Protein AF-A0A2T4UHJ2-F1 (afdb_monomer_lite)

Foldseek 3Di:
DVLLVVLLVQLQVLLVVLVVCLVVVVLVSSVVSLVSSVVSVVVSVVCVVVDDPVRCVVSVVSNVVSVVSSVVSVVSRDDDDDPPDDDDDDDPPPPDDPPDDDDDDDDDDDDDD

Secondary structure (DSSP, 8-state):
-HHHHHHHHHHHHHHHHHHHHHHTT-HHHHHHHHHHHHHHHHHHHHHGGGS-HHHHHHHHHHHHHHHHHHHHHHHHSPPPPP---------TT--------------------

Structure (mmCIF, N/CA/C/O backbone):
data_AF-A0A2T4UHJ2-F1
#
_entry.id   AF-A0A2T4UHJ2-F1
#
loop_
_atom_site.group_PDB
_atom_site.id
_atom_site.type_symbol
_atom_site.label_atom_id
_atom_site.label_alt_id
_atom_site.label_comp_id
_atom_site.label_asym_id
_atom_site.label_entity_id
_atom_site.label_seq_id
_atom_site.pdbx_PDB_ins_code
_atom_site.Cartn_x
_atom_site.Cartn_y
_atom_site.Cartn_z
_atom_site.occupancy
_atom_site.B_iso_or_equiv
_atom_site.auth_seq_id
_atom_site.auth_comp_id
_atom_site.auth_asym_id
_atom_site.auth_atom_id
_atom_site.pdbx_PDB_model_num
ATOM 1 N N . MET A 1 1 ? 5.054 -1.444 -19.481 1.00 73.38 1 MET A N 1
ATOM 2 C CA . MET A 1 1 ? 5.129 -0.157 -18.750 1.00 73.38 1 MET A CA 1
ATOM 3 C C . MET A 1 1 ? 3.763 0.328 -18.269 1.00 73.38 1 MET A C 1
ATOM 5 O O . MET A 1 1 ? 3.573 0.368 -17.064 1.00 73.38 1 MET A O 1
ATOM 9 N N . ASP A 1 2 ? 2.818 0.675 -19.156 1.00 89.62 2 ASP A N 1
ATOM 10 C CA . ASP A 1 2 ? 1.514 1.264 -18.770 1.00 89.62 2 ASP A CA 1
ATOM 11 C C . ASP A 1 2 ? 0.746 0.419 -17.734 1.00 89.62 2 ASP A C 1
ATOM 13 O O . ASP A 1 2 ? 0.327 0.928 -16.699 1.00 89.62 2 ASP A O 1
ATOM 17 N N . ALA A 1 3 ? 0.683 -0.901 -17.935 1.00 93.19 3 ALA A N 1
ATOM 18 C CA . ALA A 1 3 ? 0.075 -1.826 -16.976 1.00 93.19 3 ALA A CA 1
ATOM 19 C C . ALA A 1 3 ? 0.744 -1.805 -15.584 1.00 93.19 3 ALA A C 1
ATOM 21 O O . ALA A 1 3 ? 0.061 -1.883 -14.570 1.00 93.19 3 ALA A O 1
ATOM 22 N N . HIS A 1 4 ? 2.069 -1.652 -15.512 1.00 94.81 4 HIS A N 1
ATOM 23 C CA . HIS A 1 4 ? 2.803 -1.628 -14.239 1.00 94.81 4 HIS A CA 1
ATOM 24 C C . HIS A 1 4 ? 2.575 -0.322 -13.474 1.00 94.81 4 HIS A C 1
ATOM 26 O O . HIS A 1 4 ? 2.462 -0.328 -12.251 1.00 94.81 4 HIS A O 1
ATOM 32 N N . LEU A 1 5 ? 2.471 0.798 -14.195 1.00 94.31 5 LEU A N 1
ATOM 33 C CA . LEU A 1 5 ? 2.107 2.083 -13.601 1.00 94.31 5 LEU A CA 1
ATOM 34 C C . LEU A 1 5 ? 0.663 2.073 -13.098 1.00 94.31 5 LEU A C 1
ATOM 36 O O . LEU A 1 5 ? 0.402 2.616 -12.030 1.00 94.31 5 LEU A O 1
ATOM 40 N N . LYS A 1 6 ? -0.248 1.411 -13.820 1.00 95.75 6 LYS A N 1
ATOM 41 C CA . LYS A 1 6 ? -1.633 1.209 -13.377 1.00 95.75 6 LYS A CA 1
ATOM 42 C C . LYS A 1 6 ? -1.709 0.415 -12.077 1.00 95.75 6 LYS A C 1
ATOM 44 O O . LYS A 1 6 ? -2.341 0.897 -11.150 1.00 95.75 6 LYS A O 1
ATOM 49 N N . LEU A 1 7 ? -0.998 -0.711 -11.971 1.00 95.88 7 LEU A N 1
ATOM 50 C CA . LEU A 1 7 ? -0.929 -1.488 -10.723 1.00 95.88 7 LEU A CA 1
ATOM 51 C C . LEU A 1 7 ? -0.408 -0.649 -9.549 1.00 95.88 7 LEU A C 1
ATOM 53 O O . LEU A 1 7 ? -0.932 -0.720 -8.441 1.00 95.88 7 LEU A O 1
ATOM 57 N N . LEU A 1 8 ? 0.616 0.175 -9.786 1.00 95.56 8 LEU A N 1
ATOM 58 C CA . LEU A 1 8 ? 1.155 1.038 -8.739 1.00 95.56 8 LEU A CA 1
ATOM 59 C C . LEU A 1 8 ? 0.179 2.158 -8.340 1.00 95.56 8 LEU A C 1
ATOM 61 O O . LEU A 1 8 ? 0.073 2.485 -7.159 1.00 95.56 8 LEU A O 1
ATOM 65 N N . ALA A 1 9 ? -0.525 2.741 -9.311 1.00 96.62 9 ALA A N 1
ATOM 66 C CA . ALA A 1 9 ? -1.543 3.757 -9.067 1.00 96.62 9 ALA A CA 1
ATOM 67 C C . ALA A 1 9 ? -2.752 3.180 -8.318 1.00 96.62 9 ALA A C 1
ATOM 69 O O . ALA A 1 9 ? -3.243 3.813 -7.389 1.00 96.62 9 ALA A O 1
ATOM 70 N N . GLU A 1 10 ? -3.186 1.972 -8.676 1.00 97.31 10 GLU A N 1
ATOM 71 C CA . GLU A 1 10 ? -4.256 1.239 -7.999 1.00 97.31 10 GLU A CA 1
ATOM 72 C C . GLU A 1 10 ? -3.893 0.956 -6.540 1.00 97.31 10 GLU A C 1
ATOM 74 O O . GLU A 1 10 ? -4.653 1.319 -5.646 1.00 97.31 10 GLU A O 1
ATOM 79 N N . ALA A 1 11 ? -2.688 0.438 -6.275 1.00 97.62 11 ALA A N 1
ATOM 80 C CA . ALA A 1 11 ? -2.204 0.263 -4.906 1.00 97.62 11 ALA A CA 1
ATOM 81 C C . ALA A 1 11 ? -2.208 1.587 -4.122 1.00 97.62 11 ALA A C 1
ATOM 83 O O . ALA A 1 11 ? -2.665 1.639 -2.982 1.00 97.62 11 ALA A O 1
ATOM 84 N N . GLY A 1 12 ? -1.724 2.673 -4.735 1.00 97.56 12 GLY A N 1
ATOM 85 C CA . GLY A 1 12 ? -1.703 3.998 -4.113 1.00 97.56 12 GLY A CA 1
ATOM 86 C C . GLY A 1 12 ? -3.095 4.549 -3.792 1.00 97.56 12 GLY A C 1
ATOM 87 O O . GLY A 1 12 ? -3.274 5.139 -2.727 1.00 97.56 12 GLY A O 1
ATOM 88 N N . LEU A 1 13 ? -4.068 4.336 -4.682 1.00 98.31 13 LEU A N 1
ATOM 89 C CA . LEU A 1 13 ? -5.464 4.718 -4.470 1.00 98.31 13 LEU A CA 1
ATOM 90 C C . LEU A 1 13 ? -6.056 3.958 -3.281 1.00 98.31 13 LEU A C 1
ATOM 92 O O . LEU A 1 13 ? -6.575 4.579 -2.361 1.00 98.31 13 LEU A O 1
ATOM 96 N N . LYS A 1 14 ? -5.888 2.633 -3.258 1.00 98.50 14 LYS A N 1
ATOM 97 C CA . LYS A 1 14 ? -6.406 1.766 -2.194 1.00 98.50 14 LYS A CA 1
ATOM 98 C C . LYS A 1 14 ? -5.826 2.088 -0.824 1.00 98.50 14 LYS A C 1
ATOM 100 O O . LYS A 1 14 ? -6.543 2.078 0.170 1.00 98.50 14 LYS A O 1
ATOM 105 N N . ILE A 1 15 ? -4.546 2.449 -0.767 1.00 98.31 15 ILE A N 1
ATOM 106 C CA . ILE A 1 15 ? -3.917 2.922 0.472 1.00 98.31 15 ILE A CA 1
ATOM 107 C C . ILE A 1 15 ? -4.517 4.258 0.923 1.00 98.31 15 ILE A C 1
ATOM 109 O O . ILE A 1 15 ? -4.726 4.439 2.116 1.00 98.31 15 ILE A O 1
ATOM 113 N N . GLY A 1 16 ? -4.808 5.178 -0.003 1.00 98.25 16 GLY A N 1
ATOM 114 C CA . GLY A 1 16 ? -5.492 6.435 0.321 1.00 98.25 16 GLY A CA 1
ATOM 115 C C . GLY A 1 16 ? -6.892 6.200 0.892 1.00 98.25 16 GLY A C 1
ATOM 116 O O . GLY A 1 16 ? -7.196 6.694 1.972 1.00 98.25 16 GLY A O 1
ATOM 117 N N . GLU A 1 17 ? -7.694 5.365 0.229 1.00 98.56 17 GLU A N 1
ATOM 118 C CA . GLU A 1 17 ? -9.020 4.955 0.716 1.00 98.56 17 GLU A CA 1
ATOM 119 C C . GLU A 1 17 ? -8.917 4.282 2.101 1.00 98.56 17 GLU A C 1
ATOM 121 O O . GLU A 1 17 ? -9.732 4.525 2.991 1.00 98.56 17 GLU A O 1
ATOM 126 N N . ALA A 1 18 ? -7.886 3.456 2.327 1.00 98.25 18 ALA A N 1
ATOM 127 C CA . ALA A 1 18 ? -7.668 2.805 3.616 1.00 98.25 18 ALA A CA 1
ATOM 128 C C . ALA A 1 18 ? -7.289 3.804 4.717 1.00 98.25 18 ALA A C 1
ATOM 130 O O . ALA A 1 18 ? -7.739 3.664 5.852 1.00 98.25 18 ALA A O 1
ATOM 131 N N . GLU A 1 19 ? -6.456 4.798 4.405 1.00 98.25 19 GLU A N 1
ATOM 132 C CA . GLU A 1 19 ? -6.094 5.881 5.324 1.00 98.25 19 GLU A CA 1
ATOM 133 C C . GLU A 1 19 ? -7.330 6.699 5.734 1.00 98.25 19 GLU A C 1
ATOM 135 O O . GLU A 1 19 ? -7.497 6.964 6.924 1.00 98.25 19 GLU A O 1
ATOM 140 N N . GLU A 1 20 ? -8.230 7.006 4.795 1.00 98.44 20 GLU A N 1
ATOM 141 C CA . GLU A 1 20 ? -9.514 7.667 5.076 1.00 98.44 20 GLU A CA 1
ATOM 142 C C . GLU A 1 20 ? -10.407 6.796 5.974 1.00 98.44 20 GLU A C 1
ATOM 144 O O . GLU A 1 20 ? -10.863 7.238 7.030 1.00 98.44 20 GLU A O 1
ATOM 149 N N . ALA A 1 21 ? -10.571 5.512 5.639 1.00 97.94 21 ALA A N 1
ATOM 150 C CA . ALA A 1 21 ? -11.339 4.575 6.457 1.00 97.94 21 ALA A CA 1
ATOM 151 C C . ALA A 1 21 ? -10.757 4.410 7.878 1.00 97.94 21 ALA A C 1
ATOM 153 O O . ALA A 1 21 ? -11.502 4.203 8.840 1.00 97.94 21 ALA A O 1
ATOM 154 N N . LEU A 1 22 ? -9.432 4.504 8.039 1.00 97.50 22 LEU A N 1
ATOM 155 C CA . LEU A 1 22 ? -8.767 4.507 9.346 1.00 97.50 22 LEU A CA 1
ATOM 156 C C . LEU A 1 22 ? -9.086 5.762 10.159 1.00 97.50 22 LEU A C 1
ATOM 158 O O . LEU A 1 22 ? -9.269 5.654 11.374 1.00 97.50 22 LEU A O 1
ATOM 162 N N . ASP A 1 23 ? -9.126 6.926 9.514 1.00 97.62 23 ASP A N 1
ATOM 163 C CA . ASP A 1 23 ? -9.474 8.197 10.156 1.00 97.62 23 ASP A CA 1
ATOM 164 C C . ASP A 1 23 ? -10.945 8.205 10.614 1.00 97.62 23 ASP A C 1
ATOM 166 O O . ASP A 1 23 ? -11.263 8.744 11.674 1.00 97.62 23 ASP A O 1
ATOM 170 N N . GLU A 1 24 ? -11.821 7.513 9.883 1.00 97.69 24 GLU A N 1
ATOM 171 C CA . GLU A 1 24 ? -13.233 7.306 10.233 1.00 97.69 24 GLU A CA 1
ATOM 172 C C . GLU A 1 24 ? -13.473 6.160 11.239 1.00 97.69 24 GLU A C 1
ATOM 174 O O . GLU A 1 24 ? -14.594 5.954 11.708 1.00 97.69 24 GLU A O 1
ATOM 179 N N . GLY A 1 25 ? -12.436 5.393 11.598 1.00 96.19 25 GLY A N 1
ATOM 180 C CA . GLY A 1 25 ? -12.540 4.253 12.519 1.00 96.19 25 GLY A CA 1
ATOM 181 C C . GLY A 1 25 ? -13.172 2.990 11.913 1.00 96.19 25 GLY A C 1
ATOM 182 O O . GLY A 1 25 ? -13.501 2.047 12.640 1.00 96.19 25 GLY A O 1
ATOM 183 N N . VAL A 1 26 ? -13.314 2.919 10.588 1.00 96.94 26 VAL A N 1
ATOM 184 C CA . VAL A 1 26 ? -13.891 1.784 9.851 1.00 96.94 26 VAL A CA 1
ATOM 185 C C . VAL A 1 26 ? -12.813 0.721 9.579 1.00 96.94 26 VAL A C 1
ATOM 187 O O . VAL A 1 26 ? -12.451 0.412 8.446 1.00 96.94 26 VAL A O 1
ATOM 190 N N . PHE A 1 27 ? -12.279 0.121 10.648 1.00 94.69 27 PHE A N 1
ATOM 191 C CA . PHE A 1 27 ? -11.091 -0.750 10.592 1.00 94.69 27 PHE A CA 1
ATOM 192 C C . PHE A 1 27 ? -11.230 -2.022 9.744 1.00 94.69 27 PHE A C 1
ATOM 194 O O . PHE A 1 27 ? -10.220 -2.576 9.306 1.00 94.69 27 PHE A O 1
ATOM 201 N N . THR A 1 28 ? -12.446 -2.541 9.562 1.00 95.12 28 THR A N 1
ATOM 202 C CA . THR A 1 28 ? -12.672 -3.700 8.682 1.00 95.12 28 THR A CA 1
ATOM 203 C C . THR A 1 28 ? -12.514 -3.290 7.226 1.00 95.12 28 THR A C 1
ATOM 205 O O . THR A 1 28 ? -11.708 -3.893 6.533 1.00 95.12 28 THR A O 1
ATOM 208 N N . HIS A 1 29 ? -13.173 -2.206 6.811 1.00 96.94 29 HIS A N 1
ATOM 209 C CA . HIS A 1 29 ? -13.058 -1.691 5.450 1.00 96.94 29 HIS A CA 1
ATOM 210 C C . HIS A 1 29 ? -11.627 -1.252 5.126 1.00 96.94 29 HIS A C 1
ATOM 212 O O . HIS A 1 29 ? -11.094 -1.613 4.082 1.00 96.94 29 HIS A O 1
ATOM 218 N N . ALA A 1 30 ? -10.963 -0.570 6.066 1.00 97.50 30 ALA A N 1
ATOM 219 C CA . ALA A 1 30 ? -9.552 -0.223 5.927 1.00 97.50 30 ALA A CA 1
ATOM 220 C C . ALA A 1 30 ? -8.661 -1.456 5.700 1.00 97.50 30 ALA A C 1
ATOM 222 O O . ALA A 1 30 ? -7.707 -1.386 4.934 1.00 97.50 30 ALA A O 1
ATOM 223 N N . ARG A 1 31 ? -8.958 -2.591 6.350 1.00 96.69 31 ARG A N 1
ATOM 224 C CA . ARG A 1 31 ? -8.215 -3.839 6.132 1.00 96.69 31 ARG A CA 1
ATOM 225 C C . ARG A 1 31 ? -8.460 -4.390 4.730 1.00 96.69 31 ARG A C 1
ATOM 227 O O . ARG A 1 31 ? -7.486 -4.685 4.054 1.00 96.69 31 ARG A O 1
ATOM 234 N N . ASP A 1 32 ? -9.715 -4.468 4.299 1.00 97.75 32 ASP A N 1
ATOM 235 C CA . ASP A 1 32 ? -10.067 -4.987 2.971 1.00 97.75 32 ASP A CA 1
ATOM 236 C C . ASP A 1 32 ? -9.372 -4.173 1.860 1.00 97.75 32 ASP A C 1
ATOM 238 O O . ASP A 1 32 ? -8.788 -4.729 0.933 1.00 97.75 32 ASP A O 1
ATOM 242 N N . LEU A 1 33 ? -9.327 -2.845 2.013 1.00 98.44 33 LEU A N 1
ATOM 243 C CA . LEU A 1 33 ? -8.621 -1.946 1.098 1.00 98.44 33 LEU A CA 1
ATOM 244 C C . LEU A 1 33 ? -7.098 -2.155 1.100 1.00 98.44 33 LEU A C 1
ATOM 246 O O . LEU A 1 33 ? -6.464 -2.098 0.045 1.00 98.44 33 LEU A O 1
ATOM 250 N N . LEU A 1 34 ? -6.487 -2.414 2.262 1.00 97.62 34 LEU A N 1
ATOM 251 C CA . LEU A 1 34 ? -5.059 -2.746 2.325 1.00 97.62 34 LEU A CA 1
ATOM 252 C C . LEU A 1 34 ? -4.753 -4.112 1.700 1.00 97.62 34 LEU A C 1
ATOM 254 O O . LEU A 1 34 ? -3.706 -4.245 1.067 1.00 97.62 34 LEU A O 1
ATOM 258 N N . ASP A 1 35 ? -5.656 -5.085 1.817 1.00 97.50 35 ASP A N 1
ATOM 259 C CA . ASP A 1 35 ? -5.520 -6.390 1.163 1.00 97.50 35 ASP A CA 1
ATOM 260 C C . ASP A 1 35 ? -5.602 -6.238 -0.374 1.00 97.50 35 ASP A C 1
ATOM 262 O O . ASP A 1 35 ? -4.801 -6.823 -1.109 1.00 97.50 35 ASP A O 1
ATOM 266 N N . GLU A 1 36 ? -6.500 -5.382 -0.883 1.00 97.88 36 GLU A N 1
ATOM 267 C CA . GLU A 1 36 ? -6.559 -5.014 -2.308 1.00 97.88 36 GLU A CA 1
ATOM 268 C C . GLU A 1 36 ? -5.264 -4.322 -2.778 1.00 97.88 36 GLU A C 1
ATOM 270 O O . GLU A 1 36 ? -4.712 -4.659 -3.832 1.00 97.88 36 GLU A O 1
A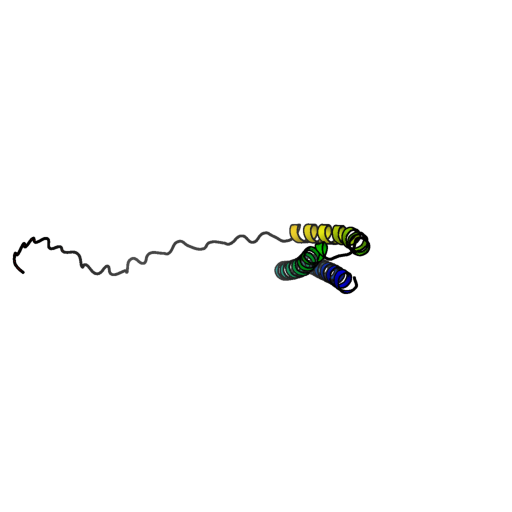TOM 275 N N . ALA A 1 37 ? -4.729 -3.390 -1.981 1.00 97.75 37 ALA A N 1
ATOM 276 C CA . ALA A 1 37 ? -3.454 -2.737 -2.277 1.00 97.75 37 ALA A CA 1
ATOM 277 C C . ALA A 1 37 ? -2.287 -3.738 -2.309 1.00 97.75 37 ALA A C 1
ATOM 279 O O . ALA A 1 37 ? -1.415 -3.662 -3.184 1.00 97.75 37 ALA A O 1
ATOM 280 N N . GLU A 1 38 ? -2.264 -4.694 -1.376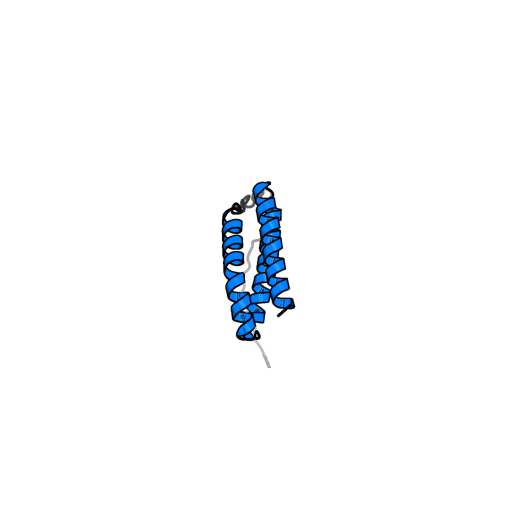 1.00 96.62 38 GLU A N 1
ATOM 281 C CA . GLU A 1 38 ? -1.263 -5.757 -1.334 1.00 96.62 38 GLU A CA 1
ATOM 282 C C . GLU A 1 38 ? -1.342 -6.646 -2.577 1.00 96.62 38 GLU A C 1
ATOM 284 O O . GLU A 1 38 ? -0.301 -6.952 -3.166 1.00 96.62 38 GLU A O 1
ATOM 289 N N . ALA A 1 39 ? -2.546 -6.996 -3.035 1.00 97.19 39 ALA A N 1
ATOM 290 C CA . ALA A 1 39 ? -2.735 -7.775 -4.255 1.00 97.19 39 ALA A CA 1
ATOM 291 C C . ALA A 1 39 ? -2.131 -7.071 -5.486 1.00 97.19 39 ALA A C 1
ATOM 293 O O . ALA A 1 39 ? -1.398 -7.696 -6.263 1.00 97.19 39 ALA A O 1
ATOM 294 N N . ALA A 1 40 ? -2.346 -5.760 -5.634 1.00 96.12 40 ALA A N 1
ATOM 295 C CA . ALA A 1 40 ? -1.758 -4.975 -6.721 1.00 96.12 40 ALA A CA 1
ATOM 296 C C . ALA A 1 40 ? -0.217 -4.905 -6.630 1.00 96.12 40 ALA A C 1
ATOM 298 O O . ALA A 1 40 ? 0.487 -5.093 -7.631 1.00 96.12 40 ALA A O 1
ATOM 299 N N . LEU A 1 41 ? 0.337 -4.711 -5.426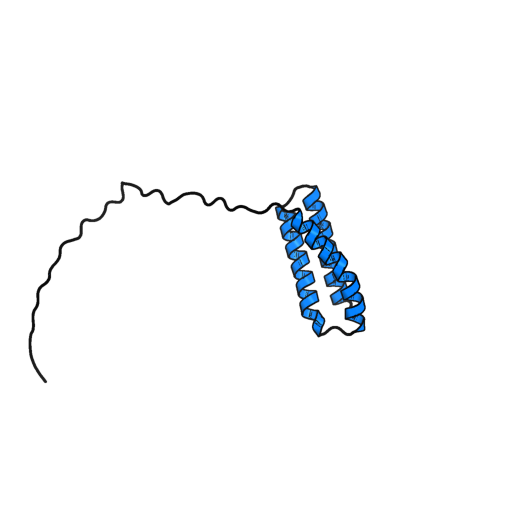 1.00 95.38 41 LEU A N 1
ATOM 300 C CA . LEU A 1 41 ? 1.789 -4.724 -5.195 1.00 95.38 41 LEU A CA 1
ATOM 301 C C . LEU A 1 41 ? 2.408 -6.112 -5.430 1.00 95.38 41 LEU A C 1
ATOM 303 O O . LEU A 1 41 ? 3.536 -6.216 -5.922 1.00 95.38 41 LEU A O 1
ATOM 307 N N . ALA A 1 42 ? 1.689 -7.183 -5.100 1.00 95.94 42 ALA A N 1
ATOM 308 C CA . ALA A 1 42 ? 2.109 -8.553 -5.356 1.00 95.94 42 ALA A CA 1
ATOM 309 C C . ALA A 1 42 ? 2.140 -8.852 -6.861 1.00 95.94 42 ALA A C 1
ATOM 311 O O . ALA A 1 42 ? 3.136 -9.393 -7.344 1.00 95.94 42 ALA A O 1
ATOM 312 N N . ALA A 1 43 ? 1.121 -8.427 -7.615 1.00 96.00 43 ALA A N 1
ATOM 313 C CA . ALA A 1 43 ? 1.106 -8.532 -9.074 1.00 96.00 43 ALA A CA 1
ATOM 314 C C . ALA A 1 43 ? 2.284 -7.772 -9.711 1.00 96.00 43 ALA A C 1
ATOM 316 O O . ALA A 1 43 ? 2.970 -8.293 -10.592 1.00 96.00 43 ALA A O 1
ATOM 317 N N . LEU A 1 44 ? 2.590 -6.573 -9.207 1.00 94.94 44 LEU A N 1
ATOM 318 C CA . LEU A 1 44 ? 3.741 -5.788 -9.654 1.00 94.94 44 LEU A CA 1
ATOM 319 C C . LEU A 1 44 ? 5.076 -6.495 -9.366 1.00 94.94 44 LEU A C 1
ATOM 321 O O . LEU A 1 44 ? 5.976 -6.493 -10.208 1.00 94.94 44 LEU A O 1
ATOM 325 N N . ARG A 1 45 ? 5.202 -7.126 -8.190 1.00 95.25 45 ARG A N 1
ATOM 326 C CA . ARG A 1 45 ? 6.380 -7.922 -7.813 1.00 95.25 45 ARG A CA 1
ATOM 327 C C . ARG A 1 45 ? 6.522 -9.169 -8.685 1.00 95.25 45 ARG A C 1
ATOM 329 O O . ARG A 1 45 ? 7.642 -9.503 -9.058 1.00 95.25 45 ARG A O 1
ATOM 336 N N . ALA A 1 46 ? 5.416 -9.825 -9.031 1.00 96.44 46 ALA A N 1
ATOM 337 C CA . ALA A 1 46 ? 5.415 -10.982 -9.919 1.00 96.44 46 ALA A CA 1
ATOM 338 C C . ALA A 1 46 ? 5.881 -10.618 -11.338 1.00 96.44 46 ALA A C 1
ATOM 340 O O . ALA A 1 46 ? 6.654 -11.364 -11.926 1.00 96.44 46 ALA A O 1
ATOM 341 N N . ALA A 1 47 ? 5.490 -9.446 -11.850 1.00 95.44 47 ALA A N 1
ATOM 342 C CA . ALA A 1 47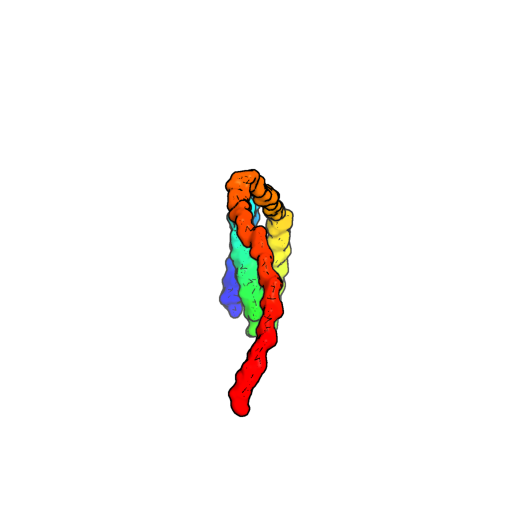 ? 5.915 -8.954 -13.163 1.00 95.44 47 ALA A CA 1
ATOM 343 C C . ALA A 1 47 ? 7.362 -8.416 -13.195 1.00 95.44 47 ALA A C 1
ATOM 345 O O . ALA A 1 47 ? 7.925 -8.190 -14.264 1.00 95.44 47 ALA A O 1
ATOM 346 N N . TRP A 1 48 ? 7.984 -8.180 -12.034 1.00 93.44 48 TRP A N 1
ATOM 347 C CA . TRP A 1 48 ? 9.302 -7.544 -11.922 1.00 93.44 48 TRP A CA 1
ATOM 348 C C . TRP A 1 48 ? 10.440 -8.217 -12.717 1.00 93.44 48 TRP A C 1
ATOM 350 O O . TRP A 1 48 ? 11.260 -7.485 -13.283 1.00 93.44 48 TRP A O 1
ATOM 360 N N . PRO A 1 49 ? 10.552 -9.561 -12.784 1.00 96.44 49 PRO A N 1
ATOM 361 C CA . PRO A 1 49 ? 11.609 -10.226 -13.551 1.00 96.44 49 PRO A CA 1
ATOM 362 C C . PRO A 1 49 ? 11.543 -9.933 -15.053 1.00 96.44 49 PRO A C 1
ATOM 364 O O . PRO A 1 49 ? 12.590 -9.841 -15.693 1.00 96.44 49 PRO A O 1
ATOM 367 N N . ASP A 1 50 ? 10.335 -9.721 -15.576 1.00 95.25 50 ASP A N 1
ATOM 368 C CA . ASP A 1 50 ? 10.071 -9.506 -17.002 1.00 95.25 50 ASP A CA 1
ATOM 369 C C . ASP A 1 50 ? 10.192 -8.029 -17.412 1.00 95.25 50 ASP A C 1
ATOM 371 O O . ASP A 1 50 ? 10.181 -7.690 -18.596 1.00 95.25 50 ASP A O 1
ATOM 375 N N . MET A 1 51 ? 10.336 -7.122 -16.441 1.00 95.75 51 MET A N 1
ATOM 376 C CA . MET A 1 51 ? 10.505 -5.695 -16.696 1.00 95.75 51 MET A CA 1
ATOM 377 C C . MET A 1 51 ? 11.895 -5.366 -17.248 1.00 95.75 51 MET A C 1
ATOM 379 O O . MET A 1 51 ? 12.940 -5.797 -16.742 1.00 95.75 51 MET A O 1
ATOM 383 N N . SER A 1 52 ? 11.927 -4.459 -18.221 1.00 95.94 52 SER A N 1
ATOM 384 C CA . SER A 1 52 ? 13.170 -3.852 -18.689 1.00 95.94 52 SER A CA 1
ATOM 385 C C . SER A 1 52 ? 13.895 -3.093 -17.564 1.00 95.94 52 SER A C 1
ATOM 387 O O . SER A 1 52 ? 13.327 -2.714 -16.536 1.00 95.94 52 SER A O 1
ATOM 389 N N . ALA A 1 53 ? 15.191 -2.828 -17.748 1.00 95.06 53 ALA A N 1
ATOM 390 C CA . ALA A 1 53 ? 15.966 -2.037 -16.787 1.00 95.06 53 ALA A CA 1
ATOM 391 C C . ALA A 1 53 ? 15.405 -0.610 -16.598 1.00 95.06 53 ALA A C 1
ATOM 393 O O . ALA A 1 53 ? 15.449 -0.071 -15.492 1.00 95.06 53 ALA A O 1
ATOM 394 N N . ALA A 1 54 ? 14.853 -0.015 -17.662 1.00 93.81 54 ALA A N 1
ATOM 395 C CA . ALA A 1 54 ? 14.212 1.297 -17.605 1.00 93.81 54 ALA A CA 1
ATOM 396 C C . ALA A 1 54 ? 12.920 1.263 -16.772 1.00 93.81 54 ALA A C 1
ATOM 398 O O . ALA A 1 54 ? 12.729 2.112 -15.903 1.00 93.81 54 ALA A O 1
ATOM 399 N N . GLU A 1 55 ? 12.077 0.247 -16.981 1.00 93.44 55 GLU A N 1
ATOM 400 C CA . GLU A 1 55 ? 10.858 0.025 -16.192 1.00 93.44 55 GLU A CA 1
ATOM 401 C C . GLU A 1 55 ? 11.165 -0.169 -14.714 1.00 93.44 55 GLU A C 1
ATOM 403 O O . GLU A 1 55 ? 10.614 0.545 -13.879 1.00 93.44 55 GLU A O 1
ATOM 408 N N . ARG A 1 56 ? 12.111 -1.050 -14.380 1.00 95.19 56 ARG A N 1
ATOM 409 C CA . ARG A 1 56 ? 12.496 -1.298 -12.984 1.00 95.19 56 ARG A CA 1
ATOM 410 C C . ARG A 1 56 ? 13.012 -0.048 -12.282 1.00 95.19 56 ARG A C 1
ATOM 412 O O . ARG A 1 56 ? 12.730 0.143 -11.104 1.00 95.19 56 ARG A O 1
ATOM 419 N N . ARG A 1 57 ? 13.732 0.830 -12.989 1.00 94.38 57 ARG A N 1
ATOM 420 C CA . ARG A 1 57 ? 14.218 2.091 -12.412 1.00 94.38 57 ARG A CA 1
ATOM 421 C C . ARG A 1 57 ? 13.067 3.012 -12.003 1.00 94.38 57 ARG A C 1
ATOM 423 O O . ARG A 1 57 ? 13.120 3.586 -10.921 1.00 94.38 57 ARG A O 1
ATOM 430 N N . ILE A 1 58 ? 12.054 3.147 -12.855 1.00 93.44 58 ILE A N 1
ATOM 431 C CA . ILE A 1 58 ? 10.894 4.010 -12.599 1.00 93.44 58 ILE A CA 1
ATOM 432 C C . ILE A 1 58 ? 10.009 3.384 -11.519 1.00 93.44 58 ILE A C 1
ATOM 434 O O . ILE A 1 58 ? 9.766 3.996 -10.482 1.00 93.44 58 ILE A O 1
ATOM 438 N N . ILE A 1 59 ? 9.594 2.134 -11.727 1.00 93.81 59 ILE A N 1
ATOM 439 C CA . ILE A 1 59 ? 8.687 1.427 -10.822 1.00 93.81 59 ILE A CA 1
ATOM 440 C C . ILE A 1 59 ? 9.314 1.256 -9.438 1.00 93.81 59 ILE A C 1
ATOM 442 O O . ILE A 1 59 ? 8.656 1.526 -8.441 1.00 93.81 59 ILE A O 1
ATOM 446 N N . GLY A 1 60 ? 10.587 0.864 -9.351 1.00 90.44 60 GLY A N 1
ATOM 447 C CA . GLY A 1 60 ? 11.262 0.660 -8.068 1.00 90.44 60 GLY A CA 1
ATOM 448 C C . GLY A 1 60 ? 11.357 1.932 -7.227 1.00 90.44 60 GLY A C 1
ATOM 449 O O . GLY A 1 60 ? 11.127 1.885 -6.019 1.00 90.44 60 GLY A O 1
ATOM 450 N N . ALA A 1 61 ? 11.645 3.073 -7.860 1.00 92.06 61 ALA A N 1
ATOM 451 C CA . ALA A 1 61 ? 11.703 4.360 -7.171 1.00 92.06 61 ALA A CA 1
ATOM 452 C C . ALA A 1 61 ? 10.328 4.779 -6.623 1.00 92.06 61 ALA A C 1
ATOM 454 O O . ALA A 1 61 ? 10.238 5.289 -5.508 1.00 92.06 61 ALA A O 1
ATOM 455 N N . SER A 1 62 ? 9.261 4.528 -7.382 1.00 92.44 62 SER A N 1
ATOM 456 C CA . SER A 1 62 ? 7.896 4.896 -6.997 1.00 92.44 62 SER A CA 1
ATOM 457 C C . SER A 1 62 ? 7.228 3.886 -6.054 1.00 92.44 62 SER A C 1
ATOM 459 O O . SER A 1 62 ? 6.368 4.271 -5.269 1.00 92.44 62 SER A O 1
ATOM 461 N N . ALA A 1 63 ? 7.627 2.612 -6.078 1.00 91.81 63 ALA A N 1
ATOM 462 C CA . ALA A 1 63 ? 7.028 1.558 -5.258 1.00 91.81 63 ALA A CA 1
ATOM 463 C C . ALA A 1 63 ? 7.395 1.658 -3.773 1.00 91.81 63 ALA A C 1
ATOM 465 O O . ALA A 1 63 ? 6.574 1.325 -2.920 1.00 91.81 63 ALA A O 1
ATOM 466 N N . LYS A 1 64 ? 8.606 2.130 -3.441 1.00 91.44 64 LYS A N 1
ATOM 467 C CA . LYS A 1 64 ? 9.052 2.213 -2.042 1.00 91.44 64 LYS A CA 1
ATOM 468 C C . LYS A 1 64 ? 8.151 3.115 -1.177 1.00 91.44 64 LYS A C 1
ATOM 470 O O . LYS A 1 64 ? 7.670 2.623 -0.161 1.00 91.44 64 LYS A O 1
ATOM 475 N N . PRO A 1 65 ? 7.868 4.377 -1.553 1.00 94.62 65 PRO A N 1
ATOM 476 C CA . PRO A 1 65 ? 6.971 5.230 -0.772 1.00 94.62 65 PRO A CA 1
ATOM 477 C C . PRO A 1 65 ? 5.564 4.643 -0.596 1.00 94.62 65 PRO A C 1
ATOM 479 O O . PRO A 1 65 ? 4.956 4.807 0.458 1.00 94.62 65 PRO A O 1
ATOM 482 N N . VAL A 1 66 ? 5.054 3.939 -1.612 1.00 95.12 66 VAL A N 1
ATOM 483 C CA . VAL A 1 66 ? 3.740 3.277 -1.567 1.00 95.12 66 VAL A CA 1
ATOM 484 C C . VAL A 1 66 ? 3.749 2.132 -0.552 1.00 95.12 66 VAL A C 1
ATOM 486 O O . VAL A 1 66 ? 2.867 2.059 0.299 1.00 95.12 66 VAL A O 1
ATOM 489 N N . ALA A 1 67 ? 4.782 1.287 -0.570 1.00 92.88 67 ALA A N 1
ATOM 490 C CA . ALA A 1 67 ? 4.938 0.210 0.405 1.00 92.88 67 ALA A CA 1
ATOM 491 C C . ALA A 1 67 ? 5.118 0.735 1.841 1.00 92.88 67 ALA A C 1
ATOM 493 O O . ALA A 1 67 ? 4.532 0.186 2.774 1.00 92.88 67 ALA A O 1
ATOM 494 N N . ASP A 1 68 ? 5.888 1.813 2.020 1.00 96.12 68 ASP A N 1
ATOM 495 C CA . ASP A 1 68 ? 6.097 2.437 3.330 1.00 96.12 68 ASP A CA 1
ATOM 496 C C . ASP A 1 68 ? 4.766 2.984 3.901 1.00 96.12 68 ASP A C 1
ATOM 498 O O . ASP A 1 68 ? 4.479 2.791 5.084 1.00 96.12 68 ASP A O 1
ATOM 502 N N . ARG A 1 69 ? 3.913 3.596 3.062 1.00 97.25 69 ARG A N 1
ATOM 503 C CA . ARG A 1 69 ? 2.561 4.036 3.462 1.00 97.25 69 ARG A CA 1
ATOM 504 C C . ARG A 1 69 ? 1.642 2.871 3.815 1.00 97.25 69 ARG A C 1
ATOM 506 O O . ARG A 1 69 ? 1.007 2.915 4.864 1.00 97.25 69 ARG A O 1
ATOM 513 N N . ALA A 1 70 ? 1.615 1.814 3.001 1.00 95.88 70 ALA A N 1
ATOM 514 C CA . ALA A 1 70 ? 0.821 0.618 3.291 1.00 95.88 70 ALA A CA 1
ATOM 515 C C . ALA A 1 70 ? 1.188 0.014 4.657 1.00 95.88 70 ALA A C 1
ATOM 517 O O . ALA A 1 70 ? 0.312 -0.300 5.461 1.00 95.88 70 ALA A O 1
ATOM 518 N N . ALA A 1 71 ? 2.488 -0.083 4.957 1.00 96.56 71 ALA A N 1
ATOM 519 C CA . ALA A 1 71 ? 2.969 -0.582 6.242 1.00 96.56 71 ALA A CA 1
ATOM 520 C C . ALA A 1 71 ? 2.552 0.325 7.414 1.00 96.56 71 ALA A C 1
ATOM 522 O O . ALA A 1 71 ? 2.134 -0.172 8.463 1.00 96.56 71 ALA A O 1
ATOM 523 N N . ALA A 1 72 ? 2.631 1.647 7.238 1.00 97.38 72 ALA A N 1
ATOM 524 C CA . ALA A 1 72 ? 2.190 2.609 8.245 1.00 97.38 72 ALA A CA 1
ATOM 525 C C . ALA A 1 72 ? 0.675 2.522 8.504 1.00 97.38 72 ALA A C 1
ATOM 527 O O . ALA A 1 72 ? 0.256 2.504 9.662 1.00 97.38 72 ALA A O 1
ATOM 528 N N . ALA A 1 73 ? -0.140 2.412 7.453 1.00 96.38 73 ALA A N 1
ATOM 529 C CA . ALA A 1 73 ? -1.585 2.228 7.562 1.00 96.38 73 ALA A CA 1
ATOM 530 C C . ALA A 1 73 ? -1.934 0.901 8.260 1.00 96.38 73 ALA A C 1
ATOM 532 O O . ALA A 1 73 ? -2.710 0.888 9.216 1.00 96.38 73 ALA A O 1
ATOM 533 N N . ALA A 1 74 ? -1.289 -0.204 7.874 1.00 95.69 74 ALA A N 1
ATOM 534 C CA . ALA A 1 74 ? -1.503 -1.513 8.490 1.00 95.69 74 ALA A CA 1
ATOM 535 C C . ALA A 1 74 ? -1.187 -1.517 9.996 1.00 95.69 74 ALA A C 1
ATOM 537 O O . ALA A 1 74 ? -1.908 -2.129 10.785 1.00 95.69 74 ALA A O 1
ATOM 538 N N . ALA A 1 75 ? -0.145 -0.792 10.418 1.00 96.62 75 ALA A N 1
ATOM 539 C CA . ALA A 1 75 ? 0.232 -0.674 11.826 1.00 96.62 75 ALA A CA 1
ATOM 540 C C . ALA A 1 75 ? -0.823 0.045 12.690 1.00 96.62 75 ALA A C 1
ATOM 542 O O . ALA A 1 75 ? -0.839 -0.141 13.908 1.00 96.62 75 ALA A O 1
ATOM 543 N N . ARG A 1 76 ? -1.712 0.843 12.078 1.00 95.94 76 ARG A N 1
ATOM 544 C CA . ARG A 1 76 ? -2.815 1.534 12.765 1.00 95.94 76 ARG A CA 1
ATOM 545 C C . ARG A 1 76 ? -4.021 0.627 13.017 1.00 95.94 76 ARG A C 1
ATOM 547 O O . ARG A 1 76 ? -4.857 0.966 13.851 1.00 95.94 76 ARG A O 1
ATOM 554 N N . ILE A 1 77 ? -4.134 -0.510 12.325 1.00 92.38 77 ILE A N 1
ATOM 555 C CA . ILE A 1 77 ? -5.293 -1.397 12.460 1.00 92.38 77 ILE A CA 1
ATOM 556 C C . ILE A 1 77 ? -5.183 -2.225 13.752 1.00 92.38 77 ILE A C 1
ATOM 558 O O . ILE A 1 77 ? -4.204 -2.957 13.938 1.00 92.38 77 ILE A O 1
ATOM 562 N N . PRO A 1 78 ? -6.208 -2.213 14.629 1.00 89.12 78 PRO A N 1
ATOM 563 C CA . PRO A 1 78 ? -6.237 -3.072 15.805 1.00 89.12 78 PRO A CA 1
ATOM 564 C C . PRO A 1 78 ? -6.108 -4.561 15.448 1.00 89.12 78 PRO A C 1
ATOM 566 O O . PRO A 1 78 ? -6.724 -5.073 14.500 1.00 89.12 78 PRO A O 1
ATOM 569 N N . ARG A 1 79 ? -5.317 -5.290 16.243 1.00 81.81 79 ARG A N 1
ATOM 570 C CA . ARG A 1 79 ? -5.202 -6.749 16.119 1.00 81.81 79 ARG A CA 1
ATOM 571 C C . ARG A 1 79 ? -6.523 -7.400 16.517 1.00 81.81 79 ARG A C 1
ATOM 573 O O . ARG A 1 79 ? -7.034 -7.142 17.605 1.00 81.81 79 ARG A O 1
ATOM 580 N N . ARG A 1 80 ? -7.039 -8.297 15.674 1.00 72.94 80 ARG A N 1
ATOM 581 C CA . ARG A 1 80 ? -8.163 -9.160 16.052 1.00 72.94 80 ARG A CA 1
ATOM 582 C C . ARG A 1 80 ? -7.670 -10.141 17.117 1.00 72.94 80 ARG A C 1
ATOM 584 O O . ARG A 1 80 ? -6.712 -10.874 16.884 1.00 72.94 80 ARG A O 1
ATOM 591 N N . ARG A 1 81 ? -8.302 -10.147 18.289 1.00 69.06 81 ARG A N 1
ATOM 592 C CA . ARG A 1 81 ? -8.214 -11.269 19.228 1.00 69.06 81 ARG A CA 1
ATOM 593 C C . ARG A 1 81 ? -9.445 -12.128 18.990 1.00 69.06 81 ARG A C 1
ATOM 595 O O . ARG A 1 81 ? -10.555 -11.627 19.130 1.00 69.06 81 ARG A O 1
ATOM 602 N N . ALA A 1 82 ? -9.252 -13.384 18.601 1.00 60.69 82 ALA A N 1
ATOM 603 C CA . ALA A 1 82 ? -10.336 -14.350 18.674 1.00 60.69 82 ALA A CA 1
ATOM 604 C C . ALA A 1 82 ? -10.622 -14.592 20.161 1.00 60.69 82 ALA A C 1
ATOM 606 O O . ALA A 1 82 ? -9.725 -14.996 20.904 1.00 60.69 82 ALA A O 1
ATOM 607 N N . LEU A 1 83 ? -11.838 -14.291 20.606 1.00 58.66 83 LEU A N 1
ATOM 608 C CA . LEU A 1 83 ? -12.343 -14.820 21.864 1.00 58.66 83 LEU A CA 1
ATOM 609 C C . LEU A 1 83 ? -12.687 -16.285 21.579 1.00 58.66 83 LEU A C 1
ATOM 611 O O . LEU A 1 83 ? -13.620 -16.556 20.831 1.00 58.66 83 LEU A O 1
ATOM 615 N N . SER A 1 84 ? -11.890 -17.230 22.082 1.00 58.38 84 SER A N 1
ATOM 616 C CA . SER A 1 84 ? -12.312 -18.631 22.110 1.00 58.38 84 SER A CA 1
ATOM 617 C C . SER A 1 84 ? -13.344 -18.769 23.229 1.00 58.38 84 SER A C 1
ATOM 619 O O . SER A 1 84 ? -12.981 -18.788 24.406 1.00 58.38 84 SER A O 1
ATOM 621 N N . GLU A 1 85 ? -14.624 -18.785 22.880 1.00 54.53 85 GLU A N 1
ATOM 622 C CA . GLU A 1 85 ? -15.694 -19.076 23.831 1.00 54.53 85 GLU A CA 1
ATOM 623 C C . GLU A 1 85 ? -15.788 -20.591 24.066 1.00 54.53 85 GLU A C 1
ATOM 625 O O . GLU A 1 85 ? -15.955 -21.354 23.121 1.00 54.53 85 GLU A O 1
ATOM 630 N N . GLY A 1 86 ? -15.666 -20.983 25.342 1.00 53.91 86 GLY A N 1
ATOM 631 C CA . GLY A 1 86 ? -16.290 -22.163 25.955 1.00 53.91 86 GLY A CA 1
ATOM 632 C C . GLY A 1 86 ? -15.687 -23.541 25.664 1.00 53.91 86 GLY A C 1
ATOM 633 O O . GLY A 1 86 ? -15.745 -24.037 24.546 1.00 53.91 86 GLY A O 1
ATOM 634 N N . ALA A 1 87 ? -15.201 -24.225 26.706 1.00 57.66 87 ALA A N 1
ATOM 635 C CA . ALA A 1 87 ? -15.132 -25.687 26.673 1.00 57.66 87 ALA A CA 1
ATOM 636 C C . ALA A 1 87 ? -16.560 -26.249 26.491 1.00 57.66 87 ALA A C 1
ATOM 638 O O . ALA A 1 87 ? -17.488 -25.656 27.044 1.00 57.66 87 ALA A O 1
ATOM 639 N N . PRO A 1 88 ? -16.753 -27.351 25.741 1.00 59.69 88 PRO A N 1
ATOM 640 C CA . PRO A 1 88 ? -18.060 -27.989 25.635 1.00 59.69 88 PRO A CA 1
ATOM 641 C C . PRO A 1 88 ? -18.563 -28.350 27.037 1.00 59.69 88 PRO A C 1
ATOM 643 O O . PRO A 1 88 ? -17.874 -29.034 27.795 1.00 59.69 88 PRO A O 1
ATOM 646 N N . GLU A 1 89 ? -19.740 -27.843 27.391 1.00 59.44 89 GLU A N 1
ATOM 647 C CA . GLU A 1 89 ? -20.451 -28.241 28.600 1.00 59.44 89 GLU A CA 1
ATOM 648 C C . GLU A 1 89 ? -20.941 -29.677 28.380 1.00 59.44 89 GLU A C 1
ATOM 650 O O . GLU A 1 89 ? -21.728 -29.937 27.471 1.00 59.44 89 GLU A O 1
ATOM 655 N N . VAL A 1 90 ? -20.383 -30.624 29.138 1.00 57.31 90 VAL A N 1
ATOM 656 C CA . VAL A 1 90 ? -20.844 -32.017 29.138 1.00 57.31 90 VAL A CA 1
ATOM 657 C C . VAL A 1 90 ? -22.172 -32.038 29.883 1.00 57.31 90 VAL A C 1
ATOM 659 O O . VAL A 1 90 ? -22.209 -31.762 31.083 1.00 57.31 90 VAL A O 1
ATOM 662 N N . ASP A 1 91 ? -23.247 -32.327 29.157 1.00 54.00 91 ASP A N 1
ATOM 663 C CA . ASP A 1 91 ? -24.577 -32.524 29.720 1.00 54.00 91 ASP A CA 1
ATOM 664 C C . ASP A 1 91 ? -24.577 -33.804 30.585 1.00 54.00 91 ASP A C 1
ATOM 666 O O . ASP A 1 91 ? -24.181 -34.866 30.095 1.00 54.00 91 ASP A O 1
ATOM 670 N N . PRO A 1 92 ? -24.967 -33.746 31.872 1.00 59.12 92 PRO A N 1
ATOM 671 C CA . PRO A 1 92 ? -25.093 -34.936 32.709 1.00 59.12 92 PRO A CA 1
ATOM 672 C C . PRO A 1 92 ? -26.203 -35.911 32.266 1.00 59.12 92 PRO A C 1
ATOM 674 O O . PRO A 1 92 ? -26.248 -37.011 3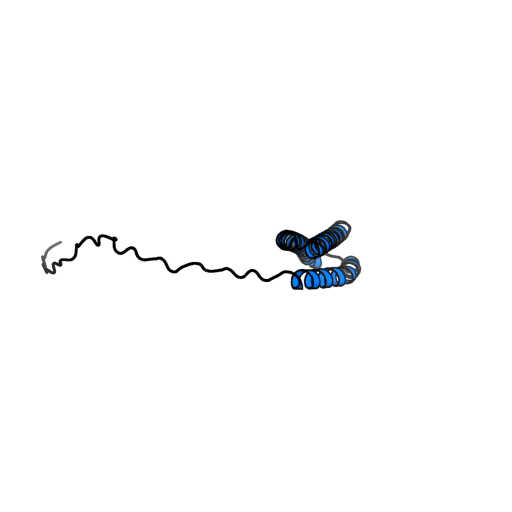2.815 1.00 59.12 92 PRO A O 1
ATOM 677 N N . ASP A 1 93 ? -27.052 -35.551 31.296 1.00 51.81 93 ASP A N 1
ATOM 678 C CA . ASP A 1 93 ? -28.110 -36.413 30.748 1.00 51.81 93 ASP A CA 1
ATOM 679 C C . ASP A 1 93 ? -27.669 -37.247 29.519 1.00 51.81 93 ASP A C 1
ATOM 681 O O . ASP A 1 93 ? -28.508 -37.873 28.863 1.00 51.81 93 ASP A O 1
ATOM 685 N N . GLU A 1 94 ? -26.366 -37.318 29.192 1.00 51.62 94 GLU A N 1
ATOM 686 C CA . GLU A 1 94 ? -25.858 -38.345 28.266 1.00 51.62 94 GLU A CA 1
ATOM 687 C C . GLU A 1 94 ? -26.044 -39.739 28.891 1.00 51.62 94 GLU A C 1
ATOM 689 O O . GLU A 1 94 ? -25.219 -40.241 29.657 1.00 51.62 94 GLU A O 1
ATOM 694 N N . ASP A 1 95 ? -27.174 -40.359 28.552 1.00 47.09 95 ASP A N 1
ATOM 695 C CA . ASP A 1 95 ? -27.531 -41.739 28.859 1.00 47.09 95 ASP A CA 1
ATOM 696 C C . ASP A 1 95 ? -26.479 -42.671 28.223 1.00 47.09 95 ASP A C 1
ATOM 698 O O . ASP A 1 95 ? -26.547 -43.053 27.052 1.00 47.09 95 ASP A O 1
ATOM 702 N N . VAL A 1 96 ? -25.432 -42.990 28.989 1.00 51.22 96 VAL A N 1
ATOM 703 C CA . VAL A 1 96 ? -24.425 -43.984 28.615 1.00 51.22 96 VAL A CA 1
ATOM 704 C C . VAL A 1 96 ? -25.123 -45.338 28.549 1.00 51.22 96 VAL A C 1
ATOM 706 O O . VAL A 1 96 ? -25.419 -45.948 29.576 1.00 51.22 96 VAL A O 1
ATOM 709 N N . GLU A 1 97 ? -25.365 -45.825 27.334 1.00 49.91 97 GLU A N 1
ATOM 710 C CA . GLU A 1 97 ? -25.885 -47.167 27.089 1.00 49.91 97 GLU A CA 1
ATOM 711 C C . GLU A 1 97 ? -24.959 -48.207 27.770 1.00 49.91 97 GLU A C 1
ATOM 713 O O . GLU A 1 97 ? -23.778 -48.322 27.413 1.00 49.91 97 GLU A O 1
ATOM 718 N N . PRO A 1 98 ? -25.426 -48.962 28.787 1.00 44.66 98 PRO A N 1
ATOM 719 C CA . PRO A 1 98 ? -24.570 -49.873 29.527 1.00 44.66 98 PRO A CA 1
ATOM 720 C C . PRO A 1 98 ? -24.458 -51.181 28.743 1.00 44.66 98 PRO A C 1
ATOM 722 O O . PRO A 1 98 ? -25.228 -52.119 28.929 1.00 44.66 98 PRO A O 1
ATOM 725 N N . GLY A 1 99 ? -23.486 -51.230 27.837 1.00 42.44 99 GLY A N 1
ATOM 726 C CA . GLY A 1 99 ? -23.238 -52.368 26.953 1.00 42.44 99 GLY A CA 1
ATOM 727 C C . GLY A 1 99 ? -21.886 -53.046 27.152 1.00 42.44 99 GLY A C 1
ATOM 728 O O . GLY A 1 99 ? -21.366 -53.639 26.214 1.00 42.44 99 GLY A O 1
ATOM 729 N N . ALA A 1 100 ? -21.276 -52.958 28.334 1.00 52.50 100 ALA A N 1
ATOM 730 C CA . ALA A 1 100 ? -20.120 -53.789 28.644 1.00 52.50 100 ALA A CA 1
ATOM 731 C C . ALA A 1 100 ? -20.581 -55.107 29.277 1.00 52.50 100 ALA A C 1
ATOM 733 O O . ALA A 1 100 ? -20.953 -55.124 30.447 1.00 52.50 100 ALA A O 1
ATOM 734 N N . ALA A 1 101 ? -20.451 -56.224 28.555 1.00 48.44 101 ALA A N 1
ATOM 735 C CA . ALA A 1 101 ? -19.960 -57.444 29.190 1.00 48.44 101 ALA A CA 1
ATOM 736 C C . ALA A 1 101 ? -19.279 -58.408 28.196 1.00 48.44 101 ALA A C 1
ATOM 738 O O . ALA A 1 101 ? -19.671 -58.487 27.034 1.00 48.44 101 ALA A O 1
ATOM 739 N N . PRO A 1 102 ? -18.244 -59.134 28.654 1.00 58.81 102 PRO A N 1
ATOM 740 C CA . PRO A 1 102 ? -17.202 -59.748 27.836 1.00 58.81 102 PRO A CA 1
ATOM 741 C C . PRO A 1 102 ? -17.484 -61.226 27.541 1.00 58.81 102 PRO A C 1
ATOM 743 O O . PRO A 1 102 ? -18.117 -61.895 28.353 1.00 58.81 102 PRO A O 1
ATOM 746 N N . VAL A 1 103 ? -16.899 -61.791 26.477 1.00 49.88 103 VAL A N 1
ATOM 747 C CA . VAL A 1 103 ? -16.665 -63.246 26.426 1.00 49.88 103 VAL A CA 1
ATOM 748 C C . VAL A 1 103 ? -15.355 -63.565 25.702 1.00 49.88 103 VAL A C 1
ATOM 750 O O . VAL A 1 103 ? -15.242 -63.472 24.484 1.00 49.88 103 VAL A O 1
ATOM 753 N N . VAL A 1 104 ? -14.354 -63.967 26.484 1.00 53.22 104 VAL A N 1
ATOM 754 C CA . VAL A 1 104 ? -13.256 -64.827 26.029 1.00 53.22 104 VAL A CA 1
ATOM 755 C C . VAL A 1 104 ? -13.817 -66.240 25.922 1.00 53.22 104 VAL A C 1
ATOM 757 O O . VAL A 1 104 ? -14.271 -66.770 26.934 1.00 53.22 104 VAL A O 1
ATOM 760 N N . THR A 1 105 ? -13.730 -66.895 24.761 1.00 46.16 105 THR A N 1
ATOM 761 C CA . THR A 1 105 ? -13.540 -68.355 24.721 1.00 46.16 105 THR A CA 1
ATOM 762 C C . THR A 1 105 ? -12.818 -68.785 23.442 1.00 46.16 105 THR A C 1
ATOM 764 O O . THR A 1 105 ? -13.282 -68.573 22.327 1.00 46.16 105 THR A O 1
ATOM 767 N N . ASP A 1 106 ? -11.654 -69.382 23.675 1.00 52.66 106 ASP A N 1
ATOM 768 C CA . ASP A 1 106 ? -10.897 -70.310 22.839 1.00 52.66 106 ASP A CA 1
ATOM 769 C C . ASP A 1 106 ? -11.795 -71.368 22.168 1.00 52.66 106 ASP A C 1
ATOM 771 O O . ASP A 1 106 ? -12.592 -71.979 22.870 1.00 52.66 106 ASP A O 1
ATOM 775 N N . GLN A 1 107 ? -11.641 -71.624 20.860 1.00 51.53 107 GLN A N 1
ATOM 776 C CA . GLN A 1 107 ? -11.748 -72.979 20.294 1.00 51.53 107 GLN A CA 1
ATOM 777 C C . GLN A 1 107 ? -10.940 -73.126 18.998 1.00 51.53 107 GLN A C 1
ATOM 779 O O . GLN A 1 107 ? -11.211 -72.535 17.955 1.00 51.53 107 GLN A O 1
ATOM 784 N N . ARG A 1 108 ? -9.941 -73.995 19.121 1.00 51.75 108 ARG A N 1
ATOM 785 C CA . ARG A 1 108 ? -9.189 -74.709 18.096 1.00 51.75 108 ARG A CA 1
ATOM 786 C C . ARG A 1 108 ? -10.090 -75.769 17.435 1.00 51.75 108 ARG A C 1
ATOM 788 O O . ARG A 1 108 ? -10.596 -76.625 18.147 1.00 51.75 108 ARG A O 1
ATOM 795 N N . THR A 1 109 ? -10.200 -75.772 16.106 1.00 51.00 109 THR A N 1
ATOM 796 C CA . THR A 1 109 ? -10.542 -76.950 15.268 1.00 51.00 109 THR A CA 1
ATOM 797 C C . THR A 1 109 ? -9.862 -76.746 13.904 1.00 51.00 109 THR A C 1
ATOM 799 O O . THR A 1 109 ? -10.164 -75.771 13.225 1.00 51.00 109 THR A O 1
ATOM 802 N N . ASP A 1 110 ? -8.717 -77.366 13.618 1.00 49.09 110 ASP A N 1
ATOM 803 C CA . ASP A 1 110 ? -8.519 -78.695 13.004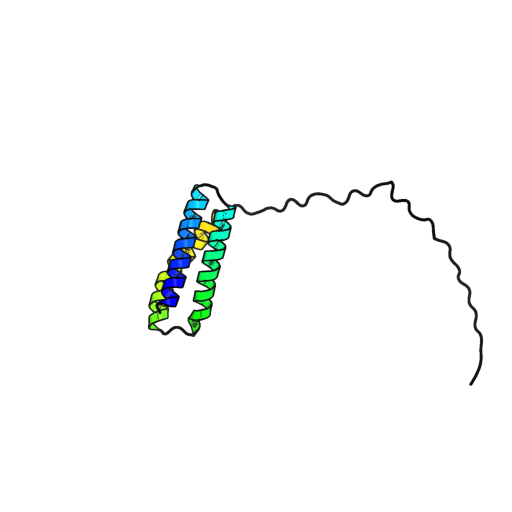 1.00 49.09 110 ASP A CA 1
ATOM 804 C C . ASP A 1 110 ? -9.130 -78.911 11.603 1.00 49.09 110 ASP A C 1
ATOM 806 O O . ASP A 1 110 ? -10.345 -78.876 11.433 1.00 49.09 110 ASP A O 1
ATOM 810 N N . GLY A 1 111 ? -8.234 -79.260 10.661 1.00 44.84 111 GLY A N 1
ATOM 811 C CA . GLY A 1 111 ? -8.463 -80.016 9.416 1.00 44.84 111 GLY A CA 1
ATOM 812 C C . GLY A 1 111 ? -9.066 -79.248 8.233 1.00 44.84 111 GLY A C 1
ATOM 813 O O . GLY A 1 111 ? -9.918 -78.394 8.404 1.00 44.84 111 GLY A O 1
ATOM 814 N N . ALA A 1 112 ? -8.754 -79.521 6.969 1.00 46.12 112 ALA A N 1
ATOM 815 C CA . ALA A 1 112 ? -7.838 -80.444 6.304 1.00 46.12 112 ALA A CA 1
ATOM 816 C C . ALA A 1 112 ? -7.905 -80.106 4.798 1.00 46.12 112 ALA A C 1
ATOM 818 O O . ALA A 1 112 ? -8.955 -79.665 4.324 1.00 46.12 112 ALA A O 1
ATOM 819 N N . GLY A 1 113 ? -6.829 -80.357 4.052 1.00 45.09 113 GLY A N 1
ATOM 820 C CA . GLY A 1 113 ? -6.805 -80.295 2.589 1.00 45.09 113 GLY A CA 1
ATOM 821 C C . GLY A 1 113 ? -5.401 -80.132 2.053 1.00 45.09 113 GLY A C 1
ATOM 822 O O . GLY A 1 113 ? -5.040 -78.972 1.774 1.00 45.09 113 GLY A O 1
#

Organism: NCBI:txid2133960

pLDDT: mean 82.68, std 19.78, range [42.44, 98.56]

Sequence (113 aa):
MDAHLKLLAEAGLKIGEAEEALDEGVFTHARDLLDEAEAALAALRAAWPDMSAAERRIIGASAKPVADRAAAAAARIPRRRALSEGAPEVDPDEDVEPGAAPVVTDQRTDGAG

Radius of gyration: 30.8 Å; chains: 1; bounding box: 44×89×52 Å